Protein AF-A0A7S1RKB3-F1 (afdb_monomer)

Secondary structure (DSSP, 8-state):
---S--TTS--------HHHHHHHHHHHHHTTTSEEEE--EEETTEEES-EEEESSS-SS-TT--HHHHHHHHHHH----HHHHHTTPPPPPPPPPTT-----PPPPP--PPP-

pLDDT: mean 78.28, std 22.87, range [37.16, 98.44]

Sequence (114 aa):
FMKHSSNSGFVADDVVRHTPHAFSHFTFEASNGMEIVVDIQGVDDLYTDPQIHTAQGQRYGRGDMGLRGTALFFASHRCNSVCSQLGLTHFAHAPAPGDSGAATEYPSARQGDA

Radius of gyration: 16.82 Å; Cα contacts (8 Å, |Δi|>4): 112; chains: 1; bou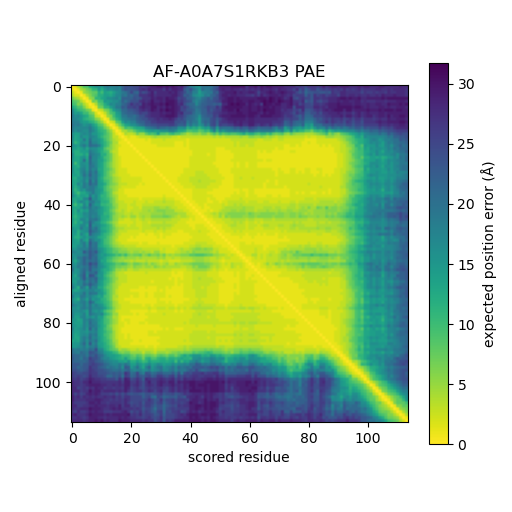nding box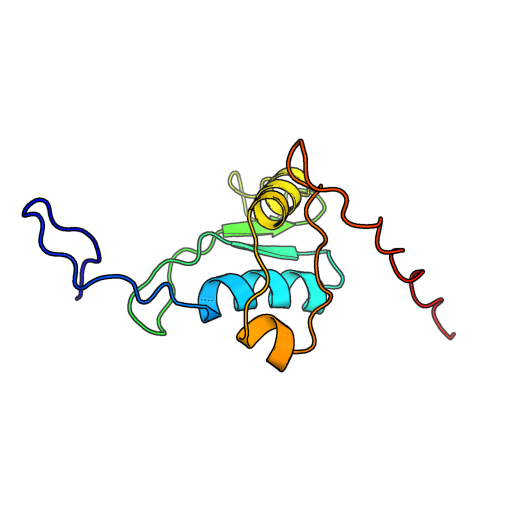: 46×26×43 Å

Solvent-accessible surface area (backbone atoms only — not comparable to full-atom values): 7448 Å² total; per-residue (Å²): 140,78,75,96,74,64,102,74,84,75,72,85,82,81,78,78,70,56,61,64,61,32,48,25,54,47,38,21,60,76,48,75,64,42,34,32,51,39,67,80,39,69,56,90,94,49,74,48,83,64,41,45,25,31,61,82,27,70,86,64,50,92,75,11,52,9,53,61,45,52,49,55,48,59,75,70,55,73,86,46,75,61,26,59,74,71,67,55,82,81,75,82,70,80,63,57,98,89,50,93,66,78,87,76,79,77,79,74,77,80,76,82,81,132

InterPro domains:
  IPR004166 Alpha-type protein kinase, alpha-kinase domain [PF02816] (1-83)
  IPR004166 Alpha-type protein kinase, alpha-kinase domain [PS51158] (1-91)
  IPR004166 Alpha-type protein kinase, alpha-kinase domain [SM00811] (1-83)
  IPR011009 Protein kinase-like domain superfamily [SSF56112] (1-92)
  IPR051852 Alpha-type Protein Kinase [PTHR45992] (1-96)

Nearest PDB structures (foldseek):
  5e4h-assembly2_B  TM=8.478E-01  e=2.055E-09  Dictyostelium discoideum
  5e4h-assembly7_G  TM=8.534E-01  e=4.009E-09  Dictyostelium discoideum
  5e4h-assembly6_F  TM=8.553E-01  e=6.399E-09  Dictyostelium discoideum
  5e4h-assembly3_C  TM=8.492E-01  e=5.985E-09  Dictyostelium discoideum
  5dyj-assembly2_B  TM=8.463E-01  e=3.180E-08  Dictyostelium discoideum

Foldseek 3Di:
DDDQDDPPPDHPDDPPDQVLLLQQLCVCVVVVNAKGWDPFDDDDPDTDDIDMAGCVQPDRPPSRPHVVVVVVSLQPRAHDPSNVVVVGDGRDHDDDVPDPDDDDDDPPDPDDDD

Organism: Alexandrium catenella (NCBI:txid2925)

Mean predicted aligned error: 11.6 Å

Structure (mmCIF, N/CA/C/O backbone):
data_AF-A0A7S1RKB3-F1
#
_entry.id   AF-A0A7S1RKB3-F1
#
loop_
_atom_site.group_PDB
_atom_site.id
_atom_site.type_symbol
_atom_site.label_atom_id
_atom_site.label_alt_id
_atom_site.label_comp_id
_atom_site.label_asym_id
_atom_site.label_entity_id
_atom_site.label_seq_id
_atom_site.pdbx_PDB_ins_code
_atom_site.Cartn_x
_atom_site.Cartn_y
_atom_site.Cartn_z
_atom_site.occupancy
_atom_site.B_iso_or_equiv
_atom_site.auth_seq_id
_atom_site.auth_comp_id
_atom_site.auth_asym_id
_atom_site.auth_atom_id
_atom_site.pdbx_PDB_model_num
ATOM 1 N N . PHE A 1 1 ? 21.565 -4.046 -9.658 1.00 42.03 1 PHE A N 1
ATOM 2 C CA . PHE A 1 1 ? 21.135 -2.636 -9.583 1.00 42.03 1 PHE A CA 1
ATOM 3 C C . PHE A 1 1 ? 20.513 -2.268 -10.921 1.00 42.03 1 PHE A C 1
ATOM 5 O O . PHE A 1 1 ? 21.246 -2.158 -11.897 1.00 42.03 1 PHE A O 1
ATOM 12 N N . MET A 1 2 ? 19.182 -2.168 -10.994 1.00 40.47 2 MET A N 1
ATOM 13 C CA . MET A 1 2 ? 18.471 -1.705 -12.190 1.00 40.47 2 MET A CA 1
ATOM 14 C C . MET A 1 2 ? 17.665 -0.463 -11.814 1.00 40.47 2 MET A C 1
ATOM 16 O O . MET A 1 2 ? 16.921 -0.462 -10.840 1.00 40.47 2 MET A O 1
ATOM 20 N N . LYS A 1 3 ? 17.893 0.618 -12.558 1.00 38.94 3 LYS A N 1
ATOM 21 C CA . LYS A 1 3 ? 17.290 1.934 -12.362 1.00 38.94 3 LYS A CA 1
ATOM 22 C C . LYS A 1 3 ? 16.188 2.089 -13.409 1.00 38.94 3 LYS A C 1
ATOM 24 O O . LYS A 1 3 ? 16.504 2.183 -14.589 1.00 38.94 3 LYS A O 1
ATOM 29 N N . HIS A 1 4 ? 14.920 2.143 -13.000 1.00 48.56 4 HIS A N 1
ATOM 30 C CA . HIS A 1 4 ? 13.767 2.247 -13.916 1.00 48.56 4 HIS A CA 1
ATOM 31 C C . HIS A 1 4 ? 13.515 3.663 -14.477 1.00 48.56 4 HIS A C 1
ATOM 33 O O . HIS A 1 4 ? 12.420 3.976 -14.926 1.00 48.56 4 HIS A O 1
ATOM 39 N N . SER A 1 5 ? 14.531 4.531 -14.488 1.00 44.66 5 SER A N 1
ATOM 40 C CA . SER A 1 5 ? 14.522 5.765 -15.278 1.00 44.66 5 SER A CA 1
ATOM 41 C C . SER A 1 5 ? 15.953 6.268 -15.481 1.00 44.66 5 SER A C 1
ATOM 43 O O . SER A 1 5 ? 16.683 6.539 -14.520 1.00 44.66 5 SER A O 1
ATOM 45 N N . SER A 1 6 ? 16.377 6.355 -16.743 1.00 40.41 6 SER A N 1
ATOM 46 C CA . SER A 1 6 ? 17.630 6.981 -17.167 1.00 40.41 6 SER A CA 1
ATOM 47 C C . SER A 1 6 ? 17.340 8.012 -18.249 1.00 40.41 6 SER A C 1
ATOM 49 O O . SER A 1 6 ? 16.508 7.809 -19.129 1.00 40.41 6 SER A O 1
ATOM 51 N N . ASN A 1 7 ? 18.092 9.104 -18.188 1.00 38.22 7 ASN A N 1
ATOM 52 C CA . ASN A 1 7 ? 17.943 10.366 -18.905 1.00 38.22 7 ASN A CA 1
ATOM 53 C C . ASN A 1 7 ? 18.267 10.262 -20.418 1.00 38.22 7 ASN A C 1
ATOM 55 O O . ASN A 1 7 ? 18.634 11.253 -21.041 1.00 38.22 7 ASN A O 1
ATOM 59 N N . SER A 1 8 ? 18.191 9.061 -20.997 1.00 42.38 8 SER A N 1
ATOM 60 C CA . SER A 1 8 ? 18.630 8.706 -22.353 1.00 42.38 8 SER A CA 1
ATOM 61 C C . SER A 1 8 ? 17.529 8.073 -23.215 1.00 42.38 8 SER A C 1
ATOM 63 O O . SER A 1 8 ? 17.820 7.568 -24.293 1.00 42.38 8 SER A O 1
ATOM 65 N N . GLY A 1 9 ? 16.268 8.100 -22.766 1.00 41.31 9 GLY A N 1
ATOM 66 C CA . GLY A 1 9 ? 15.112 7.828 -23.631 1.00 41.31 9 GLY A CA 1
ATOM 67 C C . GLY A 1 9 ? 14.909 6.374 -24.069 1.00 41.31 9 GLY A C 1
ATOM 68 O O . GLY A 1 9 ? 14.190 6.148 -25.034 1.00 41.31 9 GLY A O 1
ATOM 69 N N . PHE A 1 10 ? 15.501 5.392 -23.380 1.00 38.81 10 PHE A N 1
ATOM 70 C CA . PHE A 1 10 ? 15.191 3.975 -23.601 1.00 38.81 10 PHE A CA 1
ATOM 71 C C . PHE A 1 10 ? 14.788 3.322 -22.276 1.00 38.81 10 PHE A C 1
ATOM 73 O O . PHE A 1 10 ? 15.629 2.975 -21.445 1.00 38.81 10 PHE A O 1
ATOM 80 N N . VAL A 1 11 ? 13.479 3.219 -22.072 1.00 45.12 11 VAL A N 1
ATOM 81 C CA . VAL A 1 11 ? 12.836 2.374 -21.066 1.00 45.12 11 VAL A CA 1
ATOM 82 C C . VAL A 1 11 ? 12.267 1.211 -21.867 1.00 45.12 11 VAL A C 1
ATOM 84 O O . VAL A 1 11 ? 11.589 1.445 -22.861 1.00 45.12 11 VAL A O 1
ATOM 87 N N . ALA A 1 12 ? 12.600 -0.031 -21.514 1.00 46.88 12 ALA A N 1
ATOM 88 C CA . ALA A 1 12 ? 11.851 -1.160 -22.052 1.00 46.88 12 ALA A CA 1
ATOM 89 C C . ALA A 1 12 ? 10.413 -1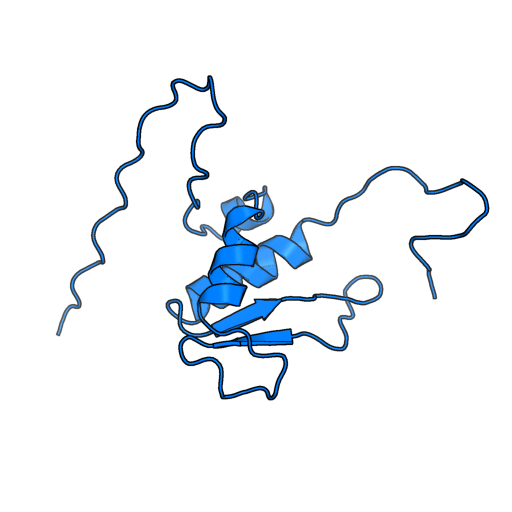.000 -21.545 1.00 46.88 12 ALA A C 1
ATOM 91 O O . ALA A 1 12 ? 10.197 -1.072 -20.335 1.00 46.88 12 ALA A O 1
ATOM 92 N N . ASP A 1 13 ? 9.502 -0.676 -22.459 1.00 43.59 13 ASP A N 1
ATOM 93 C CA . ASP A 1 13 ? 8.098 -0.381 -22.201 1.00 43.59 13 ASP A CA 1
ATOM 94 C C . ASP A 1 13 ? 7.477 -1.352 -21.172 1.00 43.59 13 ASP A C 1
ATOM 96 O O . ASP A 1 13 ? 7.418 -2.567 -21.361 1.00 43.59 13 ASP A O 1
ATOM 100 N N . ASP A 1 14 ? 7.014 -0.774 -20.065 1.00 48.88 14 ASP A N 1
ATOM 101 C CA . ASP A 1 14 ? 5.703 -1.041 -19.475 1.00 48.88 14 ASP A CA 1
ATOM 102 C C . ASP A 1 14 ? 5.340 -2.451 -18.984 1.00 48.88 14 ASP A C 1
ATOM 104 O O . ASP A 1 14 ? 4.239 -2.945 -19.233 1.00 48.88 14 ASP A O 1
ATOM 108 N N . VAL A 1 15 ? 6.150 -3.043 -18.102 1.00 55.12 15 VAL A N 1
ATOM 109 C CA . VAL A 1 15 ? 5.578 -3.956 -17.091 1.00 55.12 15 VAL A CA 1
ATOM 110 C C . VAL A 1 15 ? 5.363 -3.184 -15.795 1.00 55.12 15 VAL A C 1
ATOM 112 O O . VAL A 1 15 ? 6.164 -3.250 -14.861 1.00 55.12 15 VAL A O 1
ATO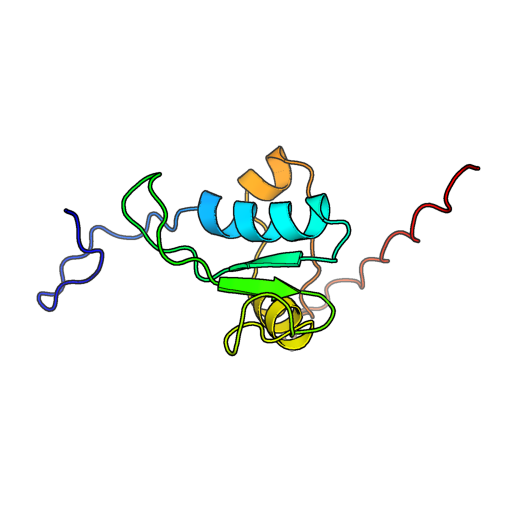M 115 N N . VAL A 1 16 ? 4.253 -2.442 -15.721 1.00 63.56 16 VAL A N 1
ATOM 116 C CA . VAL A 1 16 ? 3.735 -1.952 -14.437 1.00 63.56 16 VAL A CA 1
ATOM 117 C C . VAL A 1 16 ? 3.479 -3.174 -13.558 1.00 63.56 16 VAL A C 1
ATOM 119 O O . VAL A 1 16 ? 2.524 -3.923 -13.770 1.00 63.56 16 VAL A O 1
ATOM 122 N N . ARG A 1 17 ? 4.344 -3.407 -12.568 1.00 80.44 17 ARG A N 1
ATOM 123 C CA . ARG A 1 17 ? 4.190 -4.547 -11.663 1.00 80.44 17 ARG A CA 1
ATOM 124 C C . ARG A 1 17 ? 2.896 -4.385 -10.866 1.00 80.44 17 ARG A C 1
ATOM 126 O O . ARG A 1 17 ? 2.668 -3.375 -10.201 1.00 80.44 17 ARG A O 1
ATOM 133 N N . HIS A 1 18 ? 2.041 -5.397 -10.941 1.00 88.44 18 HIS A N 1
ATOM 134 C CA . HIS A 1 18 ? 0.755 -5.424 -10.244 1.00 88.44 18 HIS A CA 1
ATOM 135 C C . HIS A 1 18 ? 0.900 -5.682 -8.741 1.00 88.44 18 HIS A C 1
ATOM 137 O O . HIS A 1 18 ? 0.115 -5.154 -7.951 1.00 88.44 18 HIS A O 1
ATOM 143 N N . THR A 1 19 ? 1.921 -6.449 -8.350 1.00 92.69 19 THR A N 1
ATOM 144 C CA . THR A 1 19 ? 2.125 -6.911 -6.973 1.00 92.69 19 THR A CA 1
ATOM 145 C C . THR A 1 19 ? 2.267 -5.777 -5.955 1.00 92.69 19 THR A C 1
ATOM 147 O O . THR A 1 19 ? 1.552 -5.846 -4.963 1.00 92.69 19 THR A O 1
ATOM 150 N N . PRO A 1 20 ? 3.065 -4.705 -6.166 1.00 93.75 20 PRO A N 1
ATOM 151 C CA . PRO A 1 20 ? 3.149 -3.606 -5.197 1.00 93.75 20 PRO A CA 1
ATOM 152 C C . PRO A 1 20 ? 1.793 -2.948 -4.902 1.00 93.75 20 PRO A C 1
ATOM 154 O O . PRO A 1 20 ? 1.435 -2.745 -3.747 1.00 93.75 20 PRO A O 1
ATOM 157 N N . HIS A 1 21 ? 0.993 -2.686 -5.940 1.00 94.19 21 HIS A N 1
ATOM 158 C CA . HIS A 1 21 ? -0.333 -2.084 -5.782 1.00 94.19 21 HIS A CA 1
ATOM 159 C C . HIS A 1 21 ? -1.320 -3.022 -5.082 1.00 94.19 21 HIS A C 1
ATOM 161 O O . HIS A 1 21 ? -2.092 -2.584 -4.230 1.00 94.19 21 HIS A O 1
ATOM 167 N N . ALA A 1 22 ? -1.307 -4.307 -5.446 1.00 95.81 22 ALA A N 1
ATOM 168 C CA . ALA A 1 22 ? -2.156 -5.306 -4.808 1.00 95.81 22 ALA A CA 1
ATOM 169 C C . ALA A 1 22 ? -1.735 -5.565 -3.357 1.00 95.81 22 ALA A C 1
ATOM 171 O O . ALA A 1 22 ? -2.594 -5.775 -2.510 1.00 95.81 22 ALA A O 1
ATOM 172 N N . PHE A 1 23 ? -0.437 -5.490 -3.054 1.00 96.94 23 PHE A N 1
ATOM 173 C CA . PHE A 1 23 ? 0.095 -5.615 -1.702 1.00 96.94 23 PHE A CA 1
ATOM 174 C C . PHE A 1 23 ? -0.387 -4.476 -0.801 1.00 96.94 23 PHE A C 1
ATOM 176 O O . PHE A 1 23 ? -0.884 -4.743 0.290 1.00 96.94 23 PHE A O 1
ATOM 183 N N . SER A 1 24 ? -0.337 -3.224 -1.269 1.00 97.81 24 SER A N 1
ATOM 184 C CA . SER A 1 24 ? -0.916 -2.096 -0.531 1.00 97.81 24 SER A CA 1
ATOM 185 C C . SER A 1 24 ? -2.397 -2.329 -0.221 1.00 97.81 24 SER A C 1
ATOM 187 O O . SER A 1 24 ? -2.795 -2.274 0.940 1.00 97.81 24 SER A O 1
ATOM 189 N N . HIS A 1 25 ? -3.208 -2.693 -1.217 1.00 97.75 25 HIS A N 1
ATOM 190 C CA . HIS A 1 25 ? -4.625 -3.001 -0.996 1.00 97.75 25 HIS A CA 1
ATOM 191 C C . HIS A 1 25 ? -4.821 -4.174 -0.015 1.00 97.75 25 HIS A C 1
ATOM 193 O O . HIS A 1 25 ? -5.582 -4.055 0.944 1.00 97.75 25 HIS A O 1
ATOM 199 N N . PHE A 1 26 ? -4.071 -5.264 -0.178 1.00 98.19 26 PHE A N 1
ATOM 200 C CA . PHE A 1 26 ? -4.097 -6.403 0.737 1.00 98.19 26 PHE A CA 1
ATOM 201 C C . PHE A 1 26 ? -3.803 -5.986 2.183 1.00 98.19 26 PHE A C 1
ATOM 203 O O . PHE A 1 26 ? -4.512 -6.416 3.084 1.00 98.19 26 PHE A O 1
ATOM 210 N N . THR A 1 27 ? -2.804 -5.129 2.425 1.00 98.44 27 THR A N 1
ATOM 211 C CA . THR A 1 27 ? -2.464 -4.689 3.792 1.00 98.44 27 THR A CA 1
ATOM 212 C C . THR A 1 27 ? -3.594 -3.899 4.451 1.00 98.44 27 THR A C 1
ATOM 214 O O . THR A 1 27 ? -3.832 -4.063 5.648 1.00 98.44 27 THR A O 1
ATOM 217 N N . PHE A 1 28 ? -4.336 -3.110 3.666 1.00 98.38 28 PHE A N 1
ATOM 218 C CA . PHE A 1 28 ? -5.527 -2.413 4.142 1.00 98.38 28 PHE A CA 1
ATOM 219 C C . PHE A 1 28 ? -6.626 -3.395 4.555 1.00 98.38 28 PHE A C 1
ATOM 221 O O . PHE A 1 28 ? -7.160 -3.282 5.654 1.00 98.38 28 PHE A O 1
ATOM 228 N N . GLU A 1 29 ? -6.944 -4.388 3.723 1.00 97.88 29 GLU A N 1
ATOM 229 C CA . GLU A 1 29 ? -7.976 -5.372 4.074 1.00 97.88 29 GLU A CA 1
ATOM 230 C C . GLU A 1 29 ? -7.554 -6.286 5.225 1.00 97.88 29 GLU A C 1
ATOM 232 O O . GLU A 1 29 ? -8.320 -6.493 6.164 1.00 97.88 29 GLU A O 1
ATOM 237 N N . ALA A 1 30 ? -6.316 -6.783 5.200 1.00 98.25 30 ALA A N 1
ATOM 238 C CA . ALA A 1 30 ? -5.774 -7.672 6.224 1.00 98.25 30 ALA A CA 1
ATOM 239 C C . ALA A 1 30 ? -5.725 -7.012 7.611 1.00 98.25 30 ALA A C 1
ATOM 241 O O . ALA A 1 30 ? -5.792 -7.704 8.627 1.00 98.25 30 ALA A O 1
ATOM 242 N N . SER A 1 31 ? -5.629 -5.680 7.666 1.00 97.56 31 SER A N 1
ATOM 243 C CA . SER A 1 31 ? -5.677 -4.907 8.908 1.00 97.56 31 SER A CA 1
ATOM 244 C C . SER A 1 31 ? -7.091 -4.458 9.305 1.00 97.56 31 SER A C 1
ATOM 246 O O . SER A 1 31 ? -7.232 -3.693 10.258 1.00 97.56 31 SER A O 1
ATOM 248 N N . ASN A 1 32 ? -8.141 -4.901 8.601 1.00 96.94 32 ASN A N 1
ATOM 249 C CA . ASN A 1 32 ? -9.518 -4.409 8.748 1.00 96.94 32 ASN A CA 1
ATOM 250 C C . ASN A 1 32 ? -9.628 -2.880 8.593 1.00 96.94 32 ASN A C 1
ATOM 252 O O . ASN A 1 32 ? -10.367 -2.209 9.313 1.00 96.94 32 ASN A O 1
ATOM 256 N N . GLY A 1 33 ? -8.856 -2.320 7.665 1.00 95.75 33 GLY A N 1
ATOM 257 C CA . GLY A 1 33 ? -8.833 -0.899 7.341 1.00 95.75 33 GLY A CA 1
ATOM 258 C C . GLY A 1 33 ? -8.049 -0.020 8.317 1.00 95.75 33 GLY A C 1
ATOM 259 O O . GLY A 1 33 ? -8.110 1.208 8.219 1.00 95.75 33 GLY A O 1
ATOM 260 N N . MET A 1 34 ? -7.314 -0.615 9.259 1.00 97.56 34 MET A N 1
ATOM 261 C CA . MET A 1 34 ? -6.590 0.129 10.291 1.00 97.56 34 MET A CA 1
ATOM 262 C C . MET A 1 34 ? -5.247 0.672 9.810 1.00 97.56 34 MET A C 1
ATOM 264 O O . MET A 1 34 ? -4.819 1.727 10.285 1.00 97.56 34 MET A O 1
ATOM 268 N N . GLU A 1 35 ? -4.581 -0.034 8.897 1.00 97.88 35 GLU A N 1
ATOM 269 C CA . GLU A 1 35 ? -3.238 0.288 8.415 1.00 97.88 35 GLU A CA 1
ATOM 270 C C . GLU A 1 35 ? -3.089 -0.064 6.929 1.00 97.88 35 GLU A C 1
ATOM 272 O O . GLU A 1 35 ? -3.616 -1.068 6.461 1.00 97.88 35 GLU A O 1
ATOM 277 N N . ILE A 1 36 ? -2.346 0.744 6.179 1.00 98.38 36 ILE A N 1
ATOM 278 C CA . ILE A 1 36 ? -1.979 0.457 4.790 1.00 98.38 36 ILE A CA 1
ATOM 279 C C . ILE A 1 36 ? -0.497 0.747 4.577 1.00 98.38 36 ILE A C 1
ATOM 281 O O . ILE A 1 36 ? 0.008 1.788 5.001 1.00 98.38 36 ILE A O 1
ATOM 285 N N . VAL A 1 37 ? 0.195 -0.169 3.902 1.00 98.19 37 VAL A N 1
ATOM 286 C CA . VAL A 1 37 ? 1.583 0.020 3.476 1.00 98.19 37 VAL A CA 1
ATOM 287 C C . VAL A 1 37 ? 1.587 0.604 2.066 1.00 98.19 37 VAL A C 1
ATOM 289 O O . VAL A 1 37 ? 1.022 0.023 1.142 1.00 98.19 37 VAL A O 1
ATOM 292 N N . VAL A 1 38 ? 2.218 1.757 1.889 1.00 96.38 38 VAL A N 1
ATOM 293 C CA . VAL A 1 38 ? 2.320 2.514 0.636 1.00 96.38 38 VAL A CA 1
ATOM 294 C C . VAL A 1 38 ? 3.776 2.915 0.379 1.00 96.38 38 VAL A C 1
ATOM 296 O O . VAL A 1 38 ? 4.674 2.532 1.126 1.00 96.38 38 VAL A O 1
ATOM 299 N N . ASP A 1 39 ? 4.009 3.659 -0.704 1.00 92.94 39 ASP A N 1
ATOM 300 C CA . ASP A 1 39 ? 5.350 4.054 -1.161 1.00 92.94 39 ASP A CA 1
ATOM 301 C C . ASP A 1 39 ? 6.297 2.847 -1.303 1.00 92.94 39 ASP A C 1
ATOM 303 O O . ASP A 1 39 ? 7.424 2.828 -0.820 1.00 92.94 39 ASP A O 1
ATOM 307 N N . ILE A 1 40 ? 5.790 1.778 -1.929 1.00 92.19 40 ILE A N 1
ATOM 308 C CA . ILE A 1 40 ? 6.550 0.547 -2.148 1.00 92.19 40 ILE A CA 1
ATOM 309 C C . ILE A 1 40 ? 7.613 0.804 -3.219 1.00 92.19 40 ILE A C 1
ATOM 311 O O . ILE A 1 40 ? 7.304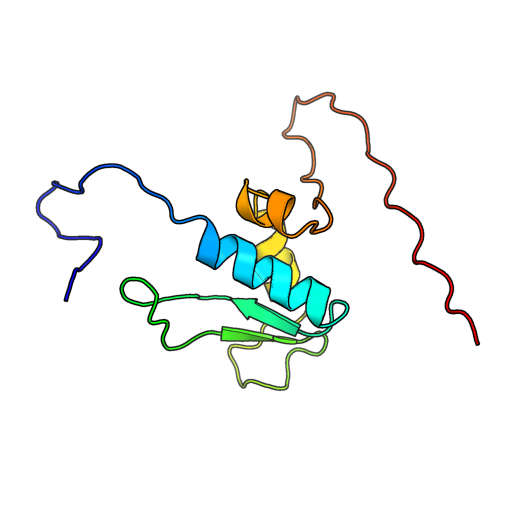 0.901 -4.409 1.00 92.19 40 ILE A O 1
ATOM 315 N N . GLN A 1 41 ? 8.870 0.884 -2.791 1.00 88.31 41 GLN A N 1
ATOM 316 C CA . GLN A 1 41 ? 10.038 1.104 -3.642 1.00 88.31 41 GLN A CA 1
ATOM 317 C C . GLN A 1 41 ? 11.026 -0.054 -3.491 1.00 88.31 41 GLN A C 1
ATOM 319 O O . GLN A 1 41 ? 11.020 -0.752 -2.481 1.00 88.31 41 GLN A O 1
ATOM 324 N N . GLY A 1 42 ? 11.881 -0.291 -4.488 1.00 88.00 42 GLY A N 1
ATOM 325 C CA . GLY A 1 42 ? 12.857 -1.379 -4.424 1.00 88.00 42 GLY A CA 1
ATOM 326 C C . GLY A 1 42 ? 13.313 -1.901 -5.781 1.00 88.00 42 GLY A C 1
ATOM 327 O O . GLY A 1 42 ? 13.086 -1.272 -6.815 1.00 88.00 42 GLY A O 1
ATOM 328 N N . VAL A 1 43 ? 13.967 -3.064 -5.763 1.00 86.31 43 VAL A N 1
ATOM 329 C CA . VAL A 1 43 ? 14.421 -3.787 -6.961 1.00 86.31 43 VAL A CA 1
ATOM 330 C C . VAL A 1 43 ? 13.868 -5.201 -6.890 1.00 86.31 43 VAL A C 1
ATOM 332 O O . VAL A 1 43 ? 14.100 -5.905 -5.907 1.00 86.31 43 VAL A O 1
ATOM 335 N N . ASP A 1 44 ? 13.146 -5.607 -7.934 1.00 85.12 44 ASP A N 1
ATOM 336 C CA . ASP A 1 44 ? 12.453 -6.894 -7.982 1.00 85.12 44 ASP A CA 1
ATOM 337 C C . ASP A 1 44 ? 11.584 -7.096 -6.725 1.00 85.12 44 ASP A C 1
ATOM 339 O O . ASP A 1 44 ? 10.779 -6.228 -6.382 1.00 85.12 44 ASP A O 1
ATOM 343 N N . ASP A 1 45 ? 11.704 -8.224 -6.038 1.00 85.19 45 ASP A N 1
ATOM 344 C CA . ASP A 1 45 ? 10.891 -8.544 -4.857 1.00 85.19 45 ASP A CA 1
ATOM 345 C C . ASP A 1 45 ? 11.475 -8.015 -3.540 1.00 85.19 45 ASP A C 1
ATOM 347 O O . ASP A 1 45 ? 10.927 -8.275 -2.470 1.00 85.19 45 ASP A O 1
ATOM 351 N N . LEU A 1 46 ? 12.575 -7.259 -3.598 1.00 89.38 46 LEU A N 1
ATOM 352 C CA . LEU A 1 46 ? 13.158 -6.621 -2.426 1.00 89.38 46 LEU A CA 1
ATOM 353 C C . LEU A 1 46 ? 12.673 -5.176 -2.321 1.00 89.38 46 LEU A C 1
ATOM 355 O O . LEU A 1 46 ? 13.124 -4.307 -3.073 1.00 89.38 46 LEU A O 1
ATOM 359 N N . TYR A 1 47 ? 11.783 -4.928 -1.361 1.00 91.44 47 TYR A N 1
ATOM 360 C CA . TYR A 1 47 ? 11.267 -3.595 -1.058 1.00 91.44 47 TYR A CA 1
ATOM 361 C C . TYR A 1 47 ? 12.051 -2.906 0.063 1.00 91.44 47 TYR A C 1
ATOM 363 O O . TYR A 1 47 ? 12.547 -3.557 0.982 1.00 91.44 47 TYR A O 1
ATOM 371 N N . THR A 1 48 ? 12.148 -1.581 -0.017 1.00 91.25 48 THR A N 1
ATOM 372 C CA . THR A 1 48 ? 12.818 -0.713 0.959 1.00 91.25 48 THR A CA 1
ATOM 373 C C . THR A 1 48 ? 11.981 0.533 1.226 1.00 91.25 48 THR A C 1
ATOM 375 O O . THR A 1 48 ? 11.173 0.929 0.389 1.00 91.25 48 THR A O 1
ATOM 378 N N . ASP A 1 49 ? 12.187 1.115 2.407 1.00 92.81 49 ASP A N 1
ATOM 379 C CA . ASP A 1 49 ? 11.641 2.409 2.835 1.00 92.81 49 ASP A CA 1
ATOM 380 C C . ASP A 1 49 ? 10.117 2.596 2.647 1.00 92.81 49 ASP A C 1
ATOM 382 O O . ASP A 1 49 ? 9.693 3.654 2.183 1.00 92.81 49 ASP A O 1
ATOM 386 N N . PRO A 1 50 ? 9.259 1.617 3.012 1.00 94.19 50 PRO A N 1
ATOM 387 C CA . PRO A 1 50 ? 7.820 1.789 2.860 1.00 94.19 50 PRO A CA 1
ATOM 388 C C . PRO A 1 50 ? 7.292 2.889 3.788 1.00 94.19 50 PRO A C 1
ATOM 390 O O . PRO A 1 50 ? 7.744 3.041 4.928 1.00 94.19 50 PRO A O 1
ATOM 393 N N . GLN A 1 51 ? 6.244 3.580 3.349 1.00 97.06 51 GLN A N 1
ATOM 394 C CA . GLN A 1 51 ? 5.454 4.455 4.207 1.00 97.06 51 GLN A CA 1
ATOM 395 C C . GLN A 1 51 ? 4.220 3.702 4.706 1.00 97.06 51 GLN A C 1
ATOM 397 O O . GLN A 1 51 ? 3.566 2.989 3.955 1.00 97.06 51 GLN A O 1
ATOM 402 N N . ILE A 1 52 ? 3.859 3.874 5.976 1.00 98.06 52 ILE A N 1
ATOM 403 C CA . ILE A 1 52 ? 2.629 3.297 6.531 1.00 98.06 52 ILE A CA 1
ATOM 404 C C . ILE A 1 52 ? 1.669 4.431 6.872 1.00 98.06 52 ILE A C 1
ATOM 406 O O . ILE A 1 52 ? 2.075 5.436 7.467 1.00 98.06 52 ILE A O 1
ATOM 410 N N . HIS A 1 53 ? 0.408 4.279 6.476 1.00 98.31 53 HIS A N 1
ATOM 411 C CA . HIS A 1 53 ? -0.684 5.123 6.944 1.00 98.31 53 HIS A CA 1
ATOM 412 C C . HIS A 1 53 ? -1.557 4.339 7.915 1.00 98.31 53 HIS A C 1
ATOM 414 O O . HIS A 1 53 ? -1.926 3.202 7.631 1.00 98.31 53 HIS A O 1
ATOM 420 N N . THR A 1 54 ? -1.893 4.940 9.052 1.00 98.06 54 THR A N 1
ATOM 421 C CA . THR A 1 54 ? -2.809 4.356 10.043 1.00 98.06 54 THR A CA 1
ATOM 422 C C . THR A 1 54 ? -4.134 5.099 10.070 1.00 98.06 54 THR A C 1
ATOM 424 O O . THR A 1 54 ? -4.226 6.229 9.609 1.00 98.06 54 THR A O 1
ATOM 427 N N . ALA A 1 55 ? -5.179 4.532 10.668 1.00 95.00 55 ALA A N 1
ATOM 428 C CA . ALA A 1 55 ? -6.446 5.248 10.828 1.00 95.00 55 ALA A CA 1
ATOM 429 C C . ALA A 1 55 ? -6.289 6.590 11.584 1.00 95.00 55 ALA A C 1
ATOM 431 O O . ALA A 1 55 ? -7.019 7.543 11.319 1.00 95.00 55 ALA A O 1
ATOM 432 N N . GLN A 1 56 ? -5.323 6.688 12.506 1.00 93.44 56 GLN A N 1
ATOM 433 C CA . GLN A 1 56 ? -5.126 7.866 13.362 1.00 93.44 56 GLN A CA 1
ATOM 434 C C . GLN A 1 56 ? -4.021 8.817 12.882 1.00 93.44 56 GLN A C 1
ATOM 436 O O . GLN A 1 56 ? -3.989 9.963 13.328 1.00 93.44 56 GLN A O 1
ATOM 441 N N . GLY A 1 57 ? -3.130 8.389 11.980 1.00 94.38 57 GLY A N 1
ATOM 442 C CA . GLY A 1 57 ? -2.101 9.269 11.414 1.00 94.38 57 GLY A CA 1
ATOM 443 C C . GLY A 1 57 ? -0.902 9.556 12.325 1.00 94.38 57 GLY A C 1
ATOM 444 O O . GLY A 1 57 ? -0.270 10.597 12.179 1.00 94.38 57 GLY A O 1
ATOM 445 N N . GLN A 1 58 ? -0.641 8.729 13.341 1.00 89.75 58 GLN A N 1
ATOM 446 C CA . GLN A 1 58 ? 0.282 9.089 14.432 1.00 89.75 58 GLN A CA 1
ATOM 447 C C . GLN A 1 58 ? 1.325 8.018 14.770 1.00 89.75 58 GLN A C 1
ATOM 449 O O . GLN A 1 58 ? 2.176 8.252 15.628 1.00 89.75 58 GLN A O 1
ATOM 454 N N . ARG A 1 59 ? 1.291 6.845 14.126 1.00 93.06 59 ARG A N 1
ATOM 455 C CA . ARG A 1 59 ? 2.075 5.685 14.583 1.00 93.06 59 ARG A CA 1
ATOM 456 C C . ARG A 1 59 ? 3.456 5.586 13.938 1.00 93.06 59 ARG A C 1
ATOM 458 O O . ARG A 1 59 ? 4.399 5.167 14.603 1.00 93.06 59 ARG A O 1
ATOM 465 N N . TYR A 1 60 ? 3.592 5.991 12.675 1.00 94.06 60 TYR A N 1
ATOM 466 C CA . TYR A 1 60 ? 4.811 5.782 11.875 1.00 94.06 60 TYR A CA 1
ATOM 467 C C . TYR A 1 60 ? 5.505 7.090 11.470 1.00 94.06 60 TYR A C 1
ATOM 469 O O . TYR A 1 60 ? 6.091 7.213 10.395 1.00 94.06 60 TYR A O 1
ATOM 477 N N . GLY A 1 61 ? 5.459 8.083 12.361 1.00 91.19 61 GLY A N 1
ATOM 478 C CA . GLY A 1 61 ? 6.139 9.364 12.185 1.00 91.19 61 GLY A CA 1
ATOM 479 C C . GLY A 1 61 ? 5.405 10.332 11.255 1.00 91.19 61 GLY A C 1
ATOM 480 O O . GLY A 1 61 ? 4.228 10.175 10.955 1.00 91.19 61 GLY A O 1
ATOM 481 N N . ARG A 1 62 ? 6.113 11.379 10.809 1.00 91.62 62 ARG A N 1
ATOM 482 C CA . ARG A 1 62 ? 5.513 12.518 10.081 1.00 91.62 62 ARG A CA 1
ATOM 483 C C . ARG A 1 62 ? 4.931 12.165 8.709 1.00 91.62 62 ARG A C 1
ATOM 485 O O . ARG A 1 62 ? 4.138 12.943 8.192 1.00 91.62 62 ARG A O 1
ATOM 492 N N . GLY A 1 63 ? 5.346 11.045 8.119 1.00 92.81 63 GLY A N 1
ATOM 493 C CA . GLY A 1 63 ? 4.820 10.559 6.842 1.00 92.81 63 GLY A CA 1
ATOM 494 C C . GLY A 1 63 ? 3.504 9.783 6.967 1.00 92.81 63 GLY A C 1
ATOM 495 O O . GLY A 1 63 ? 2.881 9.477 5.952 1.00 92.81 63 GLY A O 1
ATOM 496 N N . ASP A 1 64 ? 3.051 9.474 8.187 1.00 97.00 64 ASP A N 1
ATOM 497 C CA . ASP A 1 64 ? 1.748 8.853 8.422 1.00 97.00 64 ASP A CA 1
ATOM 498 C C . ASP A 1 64 ? 0.630 9.879 8.170 1.00 97.00 64 ASP A C 1
ATOM 500 O O . ASP A 1 64 ? 0.238 10.650 9.041 1.00 97.00 64 ASP A O 1
ATOM 504 N N . MET A 1 65 ? 0.124 9.915 6.937 1.00 96.69 65 MET A N 1
ATOM 505 C CA . MET A 1 65 ? -0.921 10.852 6.514 1.00 96.69 65 MET A CA 1
ATOM 506 C C . MET A 1 65 ? -2.335 10.424 6.925 1.00 96.69 65 MET A C 1
ATOM 508 O O . MET A 1 65 ? -3.317 11.029 6.480 1.00 96.69 65 MET A O 1
ATOM 512 N N . GLY A 1 66 ? -2.470 9.393 7.756 1.00 96.94 66 GLY A N 1
ATOM 513 C CA . GLY A 1 66 ? -3.760 8.979 8.274 1.00 96.94 66 GLY A CA 1
ATOM 514 C C . GLY A 1 66 ? -4.724 8.460 7.198 1.00 96.94 66 GLY A C 1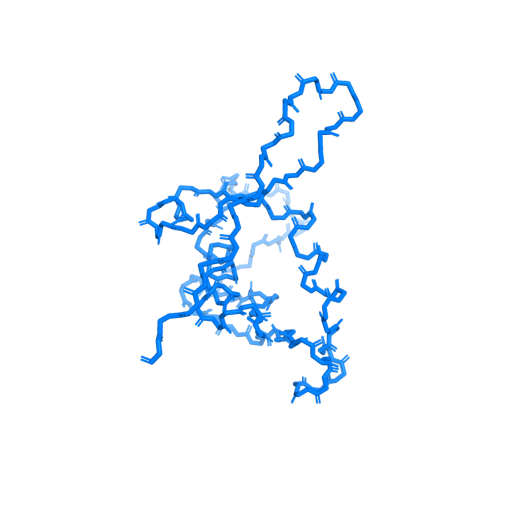
ATOM 515 O O . GLY A 1 66 ? -4.339 8.132 6.071 1.00 96.94 66 GLY A O 1
ATOM 516 N N . LEU A 1 67 ? -6.024 8.535 7.500 1.00 96.31 67 LEU A N 1
ATOM 517 C CA . LEU A 1 67 ? -7.107 8.256 6.544 1.00 96.31 67 LEU A CA 1
ATOM 518 C C . LEU A 1 67 ? -7.022 9.084 5.256 1.00 96.31 67 LEU A C 1
ATOM 520 O O . LEU A 1 67 ? -7.469 8.626 4.207 1.00 96.31 67 LEU A O 1
ATOM 524 N N . ARG A 1 68 ? -6.445 10.292 5.304 1.00 95.81 68 ARG A N 1
ATOM 525 C CA . ARG A 1 68 ? -6.258 11.121 4.107 1.00 95.81 68 ARG A CA 1
ATOM 526 C C . ARG A 1 68 ? -5.306 10.448 3.121 1.00 95.81 68 ARG A C 1
ATOM 528 O O . ARG A 1 68 ? -5.613 10.403 1.934 1.00 95.81 68 ARG A O 1
ATOM 535 N N . GLY A 1 69 ? -4.176 9.931 3.600 1.00 96.00 69 GLY A N 1
ATOM 536 C CA . GLY A 1 69 ? -3.226 9.195 2.765 1.00 96.00 69 GLY A CA 1
ATOM 537 C C . GLY A 1 69 ? -3.843 7.924 2.186 1.00 96.00 69 GLY A C 1
ATOM 538 O O . GLY A 1 69 ? -3.751 7.682 0.985 1.00 96.00 69 GLY A O 1
ATOM 539 N N . THR A 1 70 ? -4.568 7.168 3.015 1.00 96.56 70 THR A N 1
ATOM 540 C CA . THR A 1 70 ? -5.310 5.976 2.580 1.00 96.56 70 THR A CA 1
ATOM 541 C C . THR A 1 70 ? -6.342 6.300 1.495 1.00 96.56 70 THR A C 1
ATOM 543 O O . THR A 1 70 ? -6.407 5.616 0.476 1.00 96.56 70 THR A O 1
ATOM 546 N N . ALA A 1 71 ? -7.116 7.377 1.660 1.00 94.69 71 ALA A N 1
ATOM 547 C CA . ALA A 1 71 ? -8.090 7.813 0.661 1.00 94.69 71 ALA A CA 1
ATOM 548 C C . ALA A 1 71 ? -7.421 8.231 -0.658 1.00 94.69 71 ALA A C 1
ATOM 550 O O . ALA A 1 71 ? -7.927 7.908 -1.729 1.00 94.69 71 ALA A O 1
ATOM 551 N N . LEU A 1 72 ? -6.271 8.912 -0.598 1.00 94.50 72 LEU A N 1
ATOM 552 C CA . LEU A 1 72 ? -5.500 9.284 -1.789 1.00 94.50 72 LEU A CA 1
ATOM 553 C C . LEU A 1 72 ? -4.965 8.057 -2.540 1.00 94.50 72 LEU A C 1
ATOM 555 O O . LEU A 1 72 ? -5.002 8.041 -3.772 1.00 94.50 72 LEU A O 1
ATOM 559 N N . PHE A 1 73 ? -4.528 7.018 -1.821 1.00 95.06 73 PHE A N 1
ATOM 560 C CA . PHE A 1 73 ? -4.174 5.740 -2.438 1.00 95.06 73 PHE A CA 1
ATOM 561 C C . PHE A 1 73 ? -5.370 5.165 -3.211 1.00 95.06 73 PHE A C 1
ATOM 563 O O . PHE A 1 73 ? -5.279 4.974 -4.424 1.00 95.06 73 PHE A O 1
ATOM 570 N N . PHE A 1 74 ? -6.524 4.975 -2.561 1.00 94.62 74 PHE A N 1
ATOM 571 C CA . PHE A 1 74 ? -7.699 4.383 -3.216 1.00 94.62 74 PHE A CA 1
ATOM 572 C C . PHE A 1 74 ? -8.327 5.263 -4.304 1.00 94.62 74 PHE A C 1
ATOM 574 O O . PHE A 1 74 ? -8.927 4.740 -5.239 1.00 94.62 74 PHE A O 1
ATOM 581 N N . ALA A 1 75 ? -8.137 6.584 -4.256 1.00 91.44 75 ALA A N 1
ATOM 582 C CA . ALA A 1 75 ? -8.577 7.483 -5.322 1.00 91.44 75 ALA A CA 1
ATOM 583 C C . ALA A 1 75 ? -7.910 7.169 -6.676 1.00 91.44 75 ALA A C 1
ATOM 585 O O . ALA A 1 75 ? -8.513 7.403 -7.722 1.00 91.44 75 ALA A O 1
ATOM 586 N N . SER A 1 76 ? -6.689 6.624 -6.659 1.00 87.81 76 SER A N 1
ATOM 587 C CA . SER A 1 76 ? -5.911 6.279 -7.858 1.00 87.81 76 SER A CA 1
ATOM 588 C C . SER A 1 76 ? -5.694 4.774 -8.056 1.00 87.81 76 SER A C 1
ATOM 590 O O . SER A 1 76 ? -5.352 4.347 -9.160 1.00 87.81 76 SER A O 1
ATOM 592 N N . HIS A 1 77 ? -5.916 3.957 -7.023 1.00 93.00 77 HIS A N 1
ATOM 593 C CA . HIS A 1 77 ? -5.739 2.511 -7.087 1.00 93.00 77 HIS A CA 1
ATOM 594 C C . HIS A 1 77 ? -6.796 1.845 -7.966 1.00 93.00 77 HIS A C 1
ATOM 596 O O . HIS A 1 77 ? -7.945 1.702 -7.562 1.00 93.00 77 HIS A O 1
ATOM 602 N N . ARG A 1 78 ? -6.372 1.320 -9.115 1.00 91.06 78 ARG A N 1
ATOM 603 C CA . ARG A 1 78 ? -7.175 0.390 -9.911 1.00 91.06 78 ARG A CA 1
ATOM 604 C C . ARG A 1 78 ? -6.847 -1.040 -9.501 1.00 91.06 78 ARG A C 1
ATOM 606 O O . ARG A 1 78 ? -5.691 -1.459 -9.605 1.00 91.06 78 ARG A O 1
ATOM 613 N N . CYS A 1 79 ? -7.863 -1.791 -9.075 1.00 93.94 79 CYS A N 1
ATOM 614 C CA . CYS A 1 79 ? -7.704 -3.223 -8.840 1.00 93.94 79 CYS A CA 1
ATOM 615 C C . CYS A 1 79 ? -7.170 -3.909 -10.103 1.00 93.94 79 CYS A C 1
ATOM 617 O O . CYS A 1 79 ? -7.555 -3.579 -11.226 1.00 93.94 79 CYS A O 1
ATOM 619 N N . ASN A 1 80 ? -6.269 -4.866 -9.905 1.00 91.25 80 ASN A N 1
ATOM 620 C CA . ASN A 1 80 ? -5.635 -5.628 -10.974 1.00 91.25 80 ASN A CA 1
ATOM 621 C C . ASN A 1 80 ? -5.844 -7.135 -10.759 1.00 91.25 80 ASN A C 1
ATOM 623 O O . ASN A 1 80 ? -6.491 -7.553 -9.796 1.00 91.25 80 ASN A O 1
ATOM 627 N N . SER A 1 81 ? -5.286 -7.957 -11.651 1.00 94.19 81 SER A N 1
ATOM 628 C CA . SER A 1 81 ? -5.455 -9.415 -11.609 1.00 94.19 81 SER A CA 1
ATOM 629 C C . SER A 1 81 ? -5.000 -10.048 -10.291 1.00 94.19 81 SER A C 1
ATOM 631 O O . SER A 1 81 ? -5.602 -11.029 -9.863 1.00 94.19 81 SER A O 1
ATOM 633 N N . VAL A 1 82 ? -3.998 -9.478 -9.613 1.00 95.75 82 VAL A N 1
ATOM 634 C CA . VAL A 1 82 ? -3.526 -9.965 -8.310 1.00 95.75 82 VAL A CA 1
ATOM 635 C C . VAL A 1 82 ? -4.547 -9.647 -7.216 1.00 95.75 82 VAL A C 1
ATOM 637 O O . VAL A 1 82 ? -4.843 -10.524 -6.412 1.00 95.75 82 VAL A O 1
ATOM 640 N N . CYS A 1 83 ? -5.161 -8.455 -7.219 1.00 96.50 83 CYS A N 1
ATOM 641 C CA . CYS A 1 83 ? -6.254 -8.131 -6.289 1.00 96.50 83 CYS A CA 1
ATOM 642 C C . CYS A 1 83 ? -7.408 -9.137 -6.421 1.00 96.50 83 CYS A C 1
ATOM 644 O O . CYS A 1 83 ? -7.908 -9.643 -5.420 1.00 96.50 83 CYS A O 1
ATOM 646 N N . SER A 1 84 ? -7.791 -9.470 -7.661 1.00 95.56 84 SER A N 1
ATOM 647 C CA . SER A 1 84 ? -8.843 -10.455 -7.935 1.00 95.56 84 SER A CA 1
ATOM 648 C C . SER A 1 84 ? -8.458 -11.869 -7.494 1.00 95.56 84 SER A C 1
ATOM 650 O O . SER A 1 84 ? -9.283 -12.563 -6.910 1.00 95.56 84 SER A O 1
ATOM 652 N N . GLN A 1 85 ? -7.214 -12.297 -7.736 1.00 97.12 85 GLN A N 1
ATOM 653 C CA . GLN A 1 85 ? -6.717 -13.610 -7.298 1.00 97.12 85 GLN A CA 1
ATOM 654 C C . GLN A 1 85 ? -6.644 -13.734 -5.772 1.00 97.12 85 GLN A C 1
ATOM 656 O O . GLN A 1 85 ? -6.870 -14.817 -5.240 1.00 97.12 85 GLN A O 1
ATOM 661 N N . LEU A 1 86 ? -6.359 -12.631 -5.075 1.00 96.81 86 LEU A N 1
ATOM 662 C CA . LEU A 1 86 ? -6.375 -12.553 -3.613 1.00 96.81 86 LEU A CA 1
ATOM 663 C C . LEU A 1 86 ? -7.792 -12.414 -3.029 1.00 96.81 86 LEU A C 1
ATOM 665 O O . LEU A 1 86 ? -7.948 -12.502 -1.816 1.00 96.81 86 LEU A O 1
ATOM 669 N N . GLY A 1 87 ? -8.816 -12.210 -3.865 1.00 96.94 87 GLY A N 1
ATOM 670 C CA . GLY A 1 87 ? -10.200 -12.042 -3.422 1.00 96.94 87 GLY A CA 1
ATOM 671 C C . GLY A 1 87 ? -10.475 -10.720 -2.701 1.00 96.94 87 GLY A C 1
ATOM 672 O O . GLY A 1 87 ? -11.399 -10.671 -1.894 1.00 96.94 87 GLY A O 1
ATOM 673 N N . LEU A 1 88 ? -9.687 -9.672 -2.976 1.00 96.75 88 LEU A N 1
ATOM 674 C CA . LEU A 1 88 ? -9.846 -8.360 -2.340 1.00 96.75 88 LEU A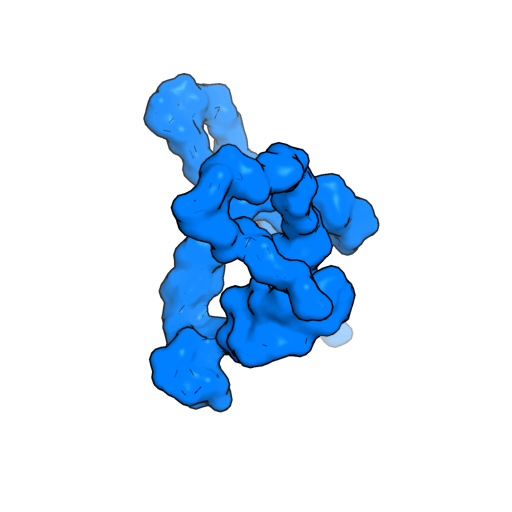 CA 1
ATOM 675 C C . LEU A 1 88 ? -11.111 -7.645 -2.835 1.00 96.75 88 LEU A C 1
ATOM 677 O O . LEU A 1 88 ? -11.496 -7.764 -4.005 1.00 96.75 88 LEU A O 1
ATOM 681 N N . THR A 1 89 ? -11.732 -6.858 -1.962 1.00 95.25 89 THR A N 1
ATOM 682 C CA . THR A 1 89 ? -12.936 -6.073 -2.254 1.00 95.25 89 THR A CA 1
ATOM 683 C C . THR A 1 89 ? -12.640 -5.025 -3.312 1.00 95.25 89 THR A C 1
ATOM 685 O O . THR A 1 89 ? -11.755 -4.187 -3.172 1.00 95.25 89 THR A O 1
ATOM 688 N N . HIS A 1 90 ? -13.417 -5.010 -4.391 1.00 91.19 90 HIS A N 1
ATOM 689 C CA . HIS A 1 90 ? -13.207 -4.022 -5.438 1.00 91.19 90 HIS A CA 1
ATOM 690 C C . HIS A 1 90 ? -13.606 -2.616 -4.961 1.00 91.19 90 HIS A C 1
ATOM 692 O O . HIS A 1 90 ? -14.773 -2.361 -4.661 1.00 91.19 90 HIS A O 1
ATOM 698 N N . PHE A 1 91 ? -12.658 -1.677 -4.954 1.00 85.06 91 PHE A N 1
ATOM 699 C CA . PHE A 1 91 ? -12.958 -0.269 -4.696 1.00 85.06 91 PHE A CA 1
ATOM 700 C C . PHE A 1 91 ? -13.559 0.380 -5.944 1.00 85.06 91 PHE A C 1
ATOM 702 O O . PHE A 1 91 ? -12.949 0.404 -7.014 1.00 85.06 91 PHE A O 1
ATOM 709 N N . ALA A 1 92 ? -14.784 0.890 -5.820 1.00 77.25 92 ALA A N 1
ATOM 710 C CA . ALA A 1 92 ? -15.426 1.638 -6.889 1.00 77.25 92 ALA A CA 1
ATOM 711 C C . ALA A 1 92 ? -14.768 3.018 -7.026 1.00 77.25 92 ALA A C 1
ATOM 713 O O . ALA A 1 92 ? -14.731 3.797 -6.072 1.00 77.25 92 ALA A O 1
ATOM 714 N N . HIS A 1 93 ? -14.273 3.343 -8.220 1.00 75.25 93 HIS A N 1
ATOM 715 C CA . HIS A 1 93 ? -13.969 4.731 -8.551 1.00 75.25 93 HIS A CA 1
ATOM 716 C C . HIS A 1 93 ? -15.267 5.463 -8.870 1.00 75.25 93 HIS A C 1
ATOM 718 O O . HIS A 1 93 ? -16.172 4.889 -9.479 1.00 75.25 93 HIS A O 1
ATOM 724 N N . ALA A 1 94 ? -15.340 6.744 -8.503 1.00 64.56 94 ALA A N 1
ATOM 725 C CA . ALA A 1 94 ? -16.392 7.599 -9.028 1.00 64.56 94 ALA A CA 1
ATOM 726 C C . ALA A 1 94 ? -16.347 7.541 -10.567 1.00 64.56 94 ALA A C 1
ATOM 728 O O . ALA A 1 94 ? -15.247 7.607 -11.133 1.00 64.56 94 ALA A O 1
ATOM 729 N N . PRO A 1 95 ? -17.500 7.399 -11.243 1.00 59.38 95 PRO A N 1
ATOM 730 C CA . PRO A 1 95 ? -17.532 7.430 -12.693 1.00 59.38 95 PRO A CA 1
ATOM 731 C C . PRO A 1 95 ? -16.878 8.722 -13.183 1.00 59.38 95 PRO A C 1
ATOM 733 O O . PRO A 1 95 ? -17.085 9.800 -12.613 1.00 59.38 95 PRO A O 1
ATOM 736 N N . ALA A 1 96 ? -16.066 8.617 -14.235 1.00 55.88 96 ALA A N 1
ATOM 737 C CA . ALA A 1 96 ? -15.553 9.804 -14.902 1.00 55.88 96 ALA A CA 1
ATOM 738 C C . ALA A 1 96 ? -16.743 10.664 -15.374 1.00 55.88 96 ALA A C 1
ATOM 740 O O . ALA A 1 96 ? -17.803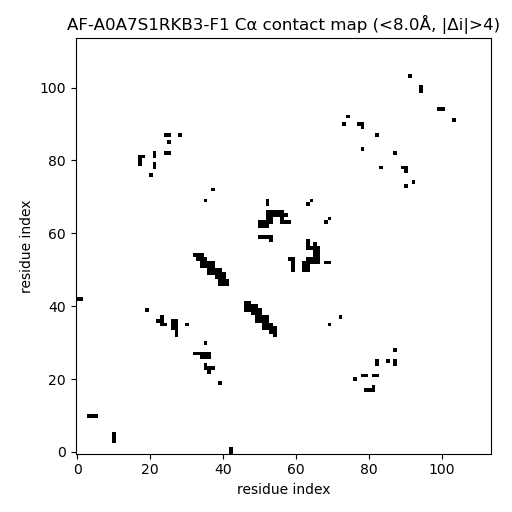 10.108 -15.676 1.00 55.88 96 ALA A O 1
ATOM 741 N N . PRO A 1 97 ? -16.617 12.002 -15.458 1.00 51.56 97 PRO A N 1
ATOM 742 C CA . PRO A 1 97 ? -17.679 12.836 -16.011 1.00 51.56 97 PRO A CA 1
ATOM 743 C C . PRO A 1 97 ? -18.067 12.329 -17.411 1.00 51.56 97 PRO A C 1
ATOM 745 O O . PRO A 1 97 ? -17.285 12.452 -18.351 1.00 51.56 97 PRO A O 1
ATOM 748 N N . GLY A 1 98 ? -19.254 11.722 -17.529 1.00 60.59 98 GLY A N 1
ATOM 749 C CA . GLY A 1 98 ? -19.754 11.102 -18.763 1.00 60.59 98 GLY A CA 1
ATOM 750 C C . GLY A 1 98 ? -19.890 9.573 -18.746 1.00 60.59 98 GLY A C 1
ATOM 751 O O . GLY A 1 98 ? -20.414 9.025 -19.711 1.00 60.59 98 GLY A O 1
ATOM 752 N N . ASP A 1 99 ? -19.476 8.886 -17.679 1.00 58.91 99 ASP A N 1
ATOM 753 C CA . ASP A 1 99 ? -19.611 7.432 -17.551 1.00 58.91 99 ASP A CA 1
ATOM 754 C C . ASP A 1 99 ? -20.885 7.079 -16.762 1.00 58.91 99 ASP A C 1
ATOM 756 O O . ASP A 1 99 ? -20.958 7.218 -15.541 1.00 58.91 99 ASP A O 1
ATOM 760 N N . SER 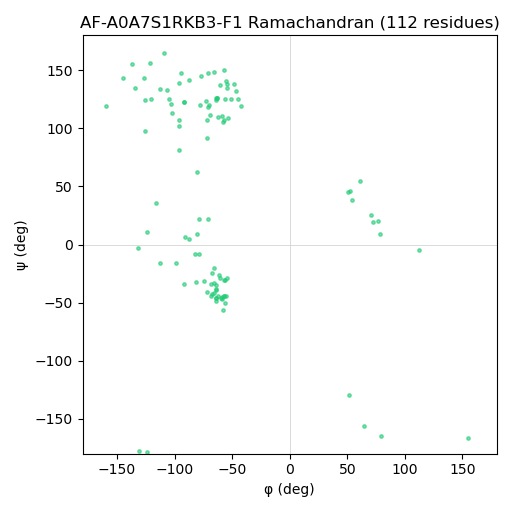A 1 100 ? -21.949 6.675 -17.456 1.00 53.62 100 SER A N 1
ATOM 761 C CA . SER A 1 100 ? -23.214 6.239 -16.850 1.00 53.62 100 SER A CA 1
ATOM 762 C C . SER A 1 100 ? -23.118 4.783 -16.372 1.00 53.62 100 SER A C 1
ATOM 764 O O . SER A 1 100 ? -23.812 3.906 -16.882 1.00 53.62 100 SER A O 1
ATOM 766 N N . GLY A 1 101 ? -22.221 4.518 -15.421 1.00 46.66 101 GLY A N 1
ATOM 767 C CA . GLY A 1 101 ? -22.038 3.217 -14.776 1.00 46.66 101 GLY A CA 1
ATOM 768 C C . GLY A 1 101 ? -22.659 3.196 -13.379 1.00 46.66 101 GLY A C 1
ATOM 769 O O . GLY A 1 101 ? -22.307 4.012 -12.533 1.00 46.66 101 GLY A O 1
ATOM 770 N N . ALA A 1 102 ? -23.611 2.286 -13.167 1.00 49.22 102 ALA A N 1
ATOM 771 C CA . ALA A 1 102 ? -24.438 2.144 -11.970 1.00 49.22 102 ALA A CA 1
ATOM 772 C C . ALA A 1 102 ? -23.647 2.152 -10.647 1.00 49.22 102 ALA A C 1
ATOM 774 O O . ALA A 1 102 ? -22.616 1.496 -10.521 1.00 49.22 102 ALA A O 1
ATOM 775 N N . ALA A 1 103 ? -24.184 2.861 -9.649 1.00 44.16 103 ALA A N 1
ATOM 776 C CA . ALA A 1 103 ? -23.710 2.827 -8.273 1.00 44.16 103 ALA A CA 1
ATOM 777 C C . ALA A 1 103 ? -23.754 1.385 -7.748 1.00 44.16 103 ALA A C 1
ATOM 779 O O . ALA A 1 103 ? -24.829 0.840 -7.502 1.00 44.16 103 ALA A O 1
ATOM 780 N N . THR A 1 104 ? -22.593 0.753 -7.604 1.00 43.72 104 THR A N 1
ATOM 781 C CA . THR A 1 104 ? -22.488 -0.545 -6.944 1.00 43.72 104 THR A CA 1
ATOM 782 C C . THR A 1 104 ? -22.727 -0.338 -5.452 1.00 43.72 104 THR A C 1
ATOM 784 O O . THR A 1 104 ? -22.000 0.411 -4.799 1.00 43.72 104 THR A O 1
ATOM 787 N N . GLU A 1 105 ? -23.772 -0.967 -4.919 1.00 38.59 105 GLU A N 1
ATOM 788 C CA . GLU A 1 105 ? -24.042 -1.011 -3.483 1.00 38.59 105 GLU A CA 1
ATOM 789 C C . GLU A 1 105 ? -22.822 -1.587 -2.748 1.00 38.59 105 GLU A C 1
ATOM 791 O O . GLU A 1 105 ? -22.349 -2.682 -3.058 1.00 38.59 105 GLU A O 1
ATOM 796 N N . TYR A 1 106 ? -22.300 -0.846 -1.769 1.00 41.81 106 TYR A N 1
ATOM 797 C CA . TYR A 1 106 ? -21.333 -1.388 -0.819 1.00 41.81 106 TYR A CA 1
ATOM 798 C C . TYR A 1 106 ? -22.020 -2.503 -0.016 1.00 41.81 106 TYR A C 1
ATOM 800 O O . TYR A 1 106 ? -23.069 -2.239 0.581 1.00 41.81 106 TYR A O 1
ATOM 808 N N . PRO A 1 107 ? -21.469 -3.729 0.049 1.00 39.19 107 PRO A N 1
ATOM 809 C CA . PRO A 1 107 ? -22.025 -4.746 0.923 1.00 39.19 107 PRO A CA 1
ATOM 810 C C . PRO A 1 107 ? -21.901 -4.264 2.372 1.00 39.19 107 PRO A C 1
ATOM 812 O O . PRO A 1 107 ? -20.825 -3.871 2.827 1.00 39.19 107 PRO A O 1
ATOM 815 N N . SER A 1 108 ? -23.035 -4.260 3.074 1.00 42.62 108 SER A N 1
ATOM 816 C CA . SER A 1 108 ? -23.133 -3.981 4.506 1.00 42.62 108 SER A CA 1
ATOM 817 C C . SER A 1 108 ? -22.070 -4.776 5.272 1.00 42.62 108 SER A C 1
ATOM 819 O O . SER A 1 108 ? -21.885 -5.972 5.027 1.00 42.62 108 SER A O 1
ATOM 821 N N . ALA A 1 109 ? -21.355 -4.088 6.169 1.00 46.38 109 ALA A N 1
ATOM 822 C CA . ALA A 1 109 ? -20.398 -4.688 7.089 1.00 46.38 109 ALA A CA 1
ATOM 823 C C . ALA A 1 109 ? -21.007 -5.953 7.704 1.00 46.38 109 ALA A C 1
ATOM 825 O O . ALA A 1 109 ? -22.105 -5.900 8.258 1.00 46.38 109 ALA A O 1
ATOM 826 N N . ARG A 1 110 ? -20.314 -7.094 7.591 1.00 46.38 110 ARG A N 1
ATOM 827 C CA . ARG A 1 110 ? -20.763 -8.320 8.254 1.00 46.38 110 ARG A CA 1
ATOM 828 C C . ARG A 1 110 ? -20.830 -8.037 9.750 1.00 46.38 110 ARG A C 1
ATOM 830 O O . ARG A 1 110 ? -19.806 -7.806 10.389 1.00 46.38 110 ARG A O 1
ATOM 837 N N . GLN A 1 111 ? -22.058 -8.004 10.259 1.00 40.06 111 GLN A N 1
ATOM 838 C CA . GLN A 1 111 ? -22.374 -7.962 11.675 1.00 40.06 111 GLN A CA 1
ATOM 839 C C . GLN A 1 111 ? -21.587 -9.089 12.356 1.00 40.06 111 GLN A C 1
ATOM 841 O O . GLN A 1 111 ? -21.638 -10.231 11.901 1.00 40.06 111 GLN A O 1
ATOM 846 N N . GLY A 1 112 ? -20.809 -8.747 13.381 1.00 39.41 112 GLY A N 1
ATOM 847 C CA . GLY A 1 112 ? -20.055 -9.724 14.154 1.00 39.41 112 GLY A CA 1
ATOM 848 C C . GLY A 1 112 ? -20.984 -10.741 14.810 1.00 39.41 112 GLY A C 1
ATOM 849 O O . GLY A 1 112 ? -22.020 -10.366 15.360 1.00 39.41 112 GLY A O 1
ATOM 850 N N . ASP A 1 113 ? -20.578 -12.006 14.760 1.00 37.28 113 ASP A N 1
ATOM 851 C CA . ASP A 1 113 ? -21.086 -13.039 15.652 1.00 37.28 113 ASP A CA 1
ATOM 852 C C . ASP A 1 113 ? -20.241 -13.053 16.934 1.00 37.28 113 ASP A C 1
ATOM 854 O O . ASP A 1 113 ? -19.035 -12.791 16.908 1.00 37.28 113 ASP A O 1
ATOM 858 N N . ALA A 1 114 ? -20.958 -13.274 18.035 1.00 37.16 114 ALA A N 1
ATOM 859 C CA . ALA A 1 114 ? -20.581 -13.117 19.438 1.00 37.16 114 ALA A CA 1
ATOM 860 C C . ALA A 1 114 ? -19.403 -13.972 19.933 1.00 37.16 114 ALA A C 1
ATOM 862 O O . ALA A 1 114 ? -19.155 -15.063 19.372 1.00 37.16 114 ALA A O 1
#